Protein AF-A0AA42YDK0-F1 (afdb_monomer)

Nearest PDB structures (foldseek):
  5oen-assembly1_B  TM=8.361E-01  e=8.731E+00  Mus musculus
  5ofa-assembly1_A  TM=6.655E-01  e=6.779E+00  Homo sapiens
  4nqi-assembly2_C  TM=4.240E-01  e=9.909E+00  Dictyostelium discoideum
  5szg-assembly1_A  TM=3.474E-01  e=9.909E+00  Homo sapiens

Radius of gyration: 22.43 Å; Cα contacts (8 Å, |Δi|>4): 66; chains: 1; bounding box: 49×38×65 Å

Structure (mmCIF, N/CA/C/O backbone):
data_AF-A0AA42YDK0-F1
#
_entry.id   AF-A0AA42YDK0-F1
#
loop_
_atom_site.group_PDB
_atom_site.id
_atom_site.type_symbol
_atom_site.label_atom_id
_atom_site.label_alt_id
_atom_site.label_comp_id
_atom_site.label_asym_id
_atom_site.label_entity_id
_atom_site.label_seq_id
_atom_site.pdbx_PDB_ins_code
_atom_site.Cartn_x
_atom_site.Cartn_y
_atom_site.Cartn_z
_atom_site.occupancy
_atom_site.B_iso_or_equiv
_atom_site.auth_seq_id
_atom_site.auth_comp_id
_atom_site.auth_asym_id
_atom_site.auth_atom_id
_atom_site.pdbx_PDB_model_num
ATOM 1 N N . MET A 1 1 ? -25.335 -4.257 15.016 1.00 55.22 1 MET A N 1
ATOM 2 C CA . MET A 1 1 ? -25.504 -5.214 13.894 1.00 55.22 1 MET A CA 1
ATOM 3 C C . MET A 1 1 ? -25.196 -4.623 12.518 1.00 55.22 1 MET A C 1
ATOM 5 O O . MET A 1 1 ? -24.632 -5.330 11.700 1.00 55.22 1 MET A O 1
ATOM 9 N N . THR A 1 2 ? -25.527 -3.362 12.220 1.00 64.00 2 THR A N 1
ATOM 10 C CA . THR A 1 2 ? -25.263 -2.763 10.891 1.00 64.00 2 THR A CA 1
ATOM 11 C C . THR A 1 2 ? -23.789 -2.413 10.638 1.00 64.00 2 THR A C 1
ATOM 13 O O . THR A 1 2 ? -23.339 -2.469 9.498 1.00 64.00 2 THR A O 1
ATOM 16 N N . SER A 1 3 ? -23.017 -2.103 11.682 1.00 55.84 3 SER A N 1
ATOM 17 C CA . SER A 1 3 ? -21.591 -1.746 11.595 1.00 55.84 3 SER A CA 1
ATOM 18 C C . SER A 1 3 ? -20.680 -2.913 11.196 1.00 55.84 3 SER A C 1
ATOM 20 O O . SER A 1 3 ? -19.738 -2.725 10.430 1.00 55.84 3 SER A O 1
ATOM 22 N N . GLU A 1 4 ? -20.983 -4.130 11.649 1.00 62.94 4 GLU A N 1
ATOM 23 C CA . GLU A 1 4 ? -20.199 -5.326 11.310 1.00 62.94 4 GLU A CA 1
ATOM 24 C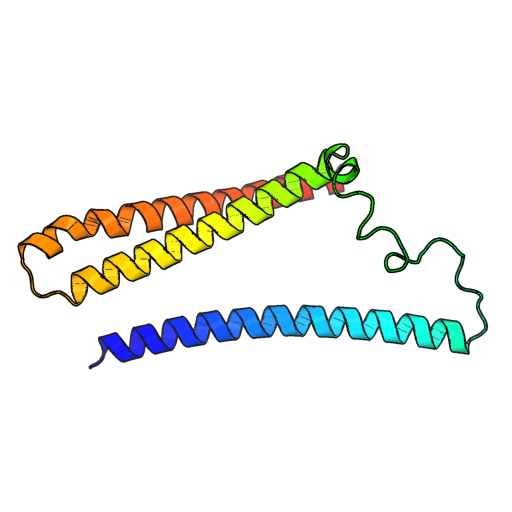 C . GLU A 1 4 ? -20.360 -5.709 9.836 1.00 62.94 4 GLU A C 1
ATOM 26 O O . GLU A 1 4 ? -19.386 -6.042 9.162 1.00 62.94 4 GLU A O 1
ATOM 31 N N . LEU A 1 5 ? -21.572 -5.559 9.293 1.00 76.00 5 LEU A N 1
ATOM 32 C CA . LEU A 1 5 ? -21.854 -5.815 7.880 1.00 76.00 5 LEU A CA 1
ATOM 33 C C . LEU A 1 5 ? -21.082 -4.865 6.953 1.00 76.00 5 LEU A C 1
ATOM 35 O O . LEU A 1 5 ? -20.647 -5.277 5.877 1.00 76.00 5 LEU A O 1
ATOM 39 N N . LEU A 1 6 ? -20.856 -3.618 7.377 1.00 72.94 6 LEU A N 1
ATOM 40 C CA . LEU A 1 6 ? -20.065 -2.653 6.611 1.00 72.94 6 LEU A CA 1
ATOM 41 C C . LEU A 1 6 ? -18.583 -3.037 6.561 1.00 72.94 6 LEU A C 1
ATOM 43 O O . LEU A 1 6 ? -17.971 -2.936 5.499 1.00 72.94 6 LEU A O 1
ATOM 47 N N . LEU A 1 7 ? -18.019 -3.531 7.666 1.00 70.94 7 LEU A N 1
ATOM 48 C CA . LEU A 1 7 ? -16.632 -4.004 7.715 1.00 70.94 7 LEU A CA 1
ATOM 49 C C . LEU A 1 7 ? -16.413 -5.239 6.842 1.00 70.94 7 LEU A C 1
ATOM 51 O O . LEU A 1 7 ? -15.483 -5.259 6.035 1.00 70.94 7 LEU A O 1
ATOM 55 N N . PHE A 1 8 ? -17.301 -6.232 6.935 1.00 77.75 8 PHE A N 1
ATOM 56 C CA . PHE A 1 8 ? -17.240 -7.411 6.068 1.00 77.75 8 PHE A CA 1
ATOM 57 C C . PHE A 1 8 ? -17.388 -7.044 4.591 1.00 77.75 8 PHE A C 1
ATOM 59 O O . PHE A 1 8 ? -16.646 -7.559 3.755 1.00 77.75 8 PHE A O 1
ATOM 66 N N . SER A 1 9 ? -18.283 -6.105 4.275 1.00 70.94 9 SER A N 1
ATOM 67 C CA . SER A 1 9 ? -18.441 -5.557 2.926 1.00 70.94 9 SER A CA 1
ATOM 68 C C . SER A 1 9 ? -17.144 -4.925 2.412 1.00 70.94 9 SER A C 1
ATOM 70 O O . SER A 1 9 ? -16.719 -5.211 1.295 1.00 70.94 9 SER A O 1
ATOM 72 N N . LEU A 1 10 ? -16.480 -4.100 3.225 1.00 78.88 10 LEU A N 1
ATOM 73 C CA . LEU A 1 10 ? -15.266 -3.379 2.827 1.00 78.88 10 LEU A CA 1
ATOM 74 C C . LEU A 1 10 ? -14.078 -4.332 2.613 1.00 78.88 10 LEU A C 1
ATOM 76 O O . LEU A 1 10 ? -13.349 -4.207 1.628 1.00 78.88 10 LEU A O 1
ATOM 80 N N . ILE A 1 11 ? -13.933 -5.334 3.485 1.00 81.75 11 ILE A N 1
ATOM 81 C CA . ILE A 1 11 ? -12.912 -6.382 3.361 1.00 81.75 11 ILE A CA 1
ATOM 82 C C . ILE A 1 11 ? -13.171 -7.245 2.120 1.00 81.75 11 ILE A C 1
ATOM 84 O O . ILE A 1 11 ? -12.247 -7.495 1.346 1.00 81.75 11 ILE A O 1
ATOM 88 N N . ALA A 1 12 ? -14.420 -7.655 1.880 1.00 78.25 12 ALA A N 1
ATOM 89 C CA . ALA A 1 12 ? -14.783 -8.436 0.699 1.00 78.25 12 ALA A CA 1
ATOM 90 C C . ALA A 1 12 ? -14.496 -7.674 -0.605 1.00 78.25 12 ALA A C 1
ATOM 92 O O . ALA A 1 12 ? -13.991 -8.259 -1.565 1.00 78.25 12 ALA A O 1
ATOM 93 N N . LEU A 1 13 ? -14.743 -6.361 -0.626 1.00 83.06 13 LEU A N 1
ATOM 94 C CA . LEU A 1 13 ? -14.437 -5.495 -1.767 1.00 83.06 13 LEU A CA 1
ATOM 95 C C . LEU A 1 13 ? -12.926 -5.382 -2.012 1.00 83.06 13 LEU A C 1
ATOM 97 O O . LEU A 1 13 ? -12.480 -5.500 -3.154 1.00 83.06 13 LEU A O 1
ATOM 101 N N . ALA A 1 14 ? -12.132 -5.219 -0.950 1.00 78.88 14 ALA A N 1
ATOM 102 C CA . ALA A 1 14 ? -10.675 -5.150 -1.043 1.00 78.88 14 ALA A CA 1
ATOM 103 C C . ALA A 1 14 ? -10.063 -6.467 -1.555 1.00 78.88 14 ALA A C 1
ATOM 105 O O . ALA A 1 14 ? -9.232 -6.457 -2.467 1.00 78.88 14 ALA A O 1
ATOM 106 N N . VAL A 1 15 ? -10.518 -7.608 -1.028 1.00 87.12 15 VAL A N 1
ATOM 107 C CA . VAL A 1 15 ? -10.078 -8.939 -1.476 1.00 87.12 15 VAL A CA 1
ATOM 108 C C . VAL A 1 15 ? -10.520 -9.206 -2.916 1.00 87.12 15 VAL A C 1
ATOM 110 O O . VAL A 1 15 ? -9.732 -9.708 -3.718 1.00 87.12 15 VAL A O 1
ATOM 113 N N . GLY A 1 16 ? -11.748 -8.823 -3.276 1.00 81.38 16 GLY A N 1
ATOM 114 C CA . GLY A 1 16 ? -12.267 -8.943 -4.637 1.00 81.38 16 GLY A CA 1
ATOM 115 C C . GLY A 1 16 ? -11.440 -8.144 -5.645 1.00 81.38 16 GLY A C 1
ATOM 116 O O . GLY A 1 16 ? -11.010 -8.692 -6.660 1.00 81.38 16 GLY A O 1
ATOM 117 N N . ALA A 1 17 ? -11.138 -6.879 -5.341 1.00 78.31 17 ALA A N 1
ATOM 118 C CA . ALA A 1 17 ? -10.294 -6.038 -6.187 1.00 78.31 17 ALA A CA 1
ATOM 119 C C . ALA A 1 17 ? -8.882 -6.627 -6.351 1.00 78.31 17 ALA A C 1
ATOM 121 O O . ALA A 1 17 ? -8.364 -6.702 -7.468 1.00 78.31 17 ALA A O 1
ATOM 122 N N . TRP A 1 18 ? -8.283 -7.117 -5.262 1.00 82.38 18 TRP A N 1
ATOM 123 C CA . TRP A 1 18 ? -6.970 -7.763 -5.295 1.00 82.38 18 TRP A CA 1
ATOM 124 C C . TRP A 1 18 ? -6.955 -9.029 -6.166 1.00 82.38 18 TRP A C 1
ATOM 126 O O . TRP A 1 18 ? -6.044 -9.219 -6.978 1.00 82.38 18 TRP A O 1
ATOM 136 N N . LEU A 1 19 ? -7.988 -9.871 -6.064 1.00 79.31 19 LEU A N 1
ATOM 137 C CA . LEU A 1 19 ? -8.119 -11.081 -6.878 1.00 79.31 19 LEU A CA 1
ATOM 138 C C . LEU A 1 19 ? -8.286 -10.772 -8.370 1.00 79.31 19 LEU A C 1
ATOM 140 O O . LEU A 1 19 ? -7.696 -11.467 -9.200 1.00 79.31 19 LEU A O 1
ATOM 144 N N . VAL A 1 20 ? -9.033 -9.722 -8.721 1.00 80.56 20 VAL A N 1
ATOM 145 C CA . VAL A 1 20 ? -9.217 -9.298 -10.120 1.00 80.56 20 VAL A CA 1
ATOM 146 C C . VAL A 1 20 ? -7.894 -8.831 -10.726 1.00 80.56 20 VAL A C 1
ATOM 148 O O . VAL A 1 20 ? -7.527 -9.284 -11.813 1.00 80.56 20 VAL A O 1
ATOM 151 N N . VAL A 1 21 ? -7.133 -7.998 -10.010 1.00 75.62 21 VAL A N 1
ATOM 152 C CA . VAL A 1 21 ? -5.804 -7.545 -10.460 1.00 75.62 21 VAL A CA 1
ATOM 153 C C . VAL A 1 21 ? -4.855 -8.735 -10.633 1.00 75.62 21 VAL A C 1
ATOM 155 O O . VAL A 1 21 ? -4.153 -8.847 -11.642 1.00 75.62 21 VAL A O 1
ATOM 158 N N . ARG A 1 22 ? -4.879 -9.688 -9.693 1.00 72.94 22 ARG A N 1
ATOM 159 C CA . ARG A 1 22 ? -4.061 -10.904 -9.771 1.00 72.94 22 ARG A CA 1
ATOM 160 C C . ARG A 1 22 ? -4.444 -11.784 -10.967 1.00 72.94 22 ARG A C 1
ATOM 162 O O . ARG A 1 22 ? -3.554 -12.287 -11.653 1.00 72.94 22 ARG A O 1
ATOM 169 N N . GLN A 1 23 ? -5.737 -11.944 -11.257 1.00 74.88 23 GLN A N 1
ATOM 170 C CA . GLN A 1 23 ? -6.201 -12.704 -12.422 1.00 74.88 23 GLN A CA 1
ATOM 171 C C . GLN A 1 23 ? -5.788 -12.066 -13.750 1.00 74.88 23 GLN A C 1
ATOM 173 O O . GLN A 1 23 ? -5.401 -12.790 -14.669 1.00 74.88 23 GLN A O 1
ATOM 178 N N . GLN A 1 24 ? -5.844 -10.737 -13.869 1.00 73.38 24 GLN A N 1
ATOM 179 C CA . GLN A 1 24 ? -5.432 -10.052 -15.098 1.00 73.38 24 GLN A CA 1
ATOM 180 C C . GLN A 1 24 ? -3.955 -10.313 -15.419 1.00 73.38 24 GLN A C 1
ATOM 182 O O . GLN A 1 24 ? -3.625 -10.661 -16.554 1.00 73.38 24 GLN A O 1
ATOM 187 N N . ASN A 1 25 ? -3.084 -10.272 -14.409 1.00 69.88 25 ASN A N 1
ATOM 188 C CA . ASN A 1 25 ? -1.664 -10.587 -14.577 1.00 69.88 25 ASN A CA 1
ATOM 189 C C . ASN A 1 25 ? -1.424 -12.044 -15.001 1.00 69.88 25 ASN A C 1
ATOM 191 O O . ASN A 1 25 ? -0.567 -12.305 -15.846 1.00 69.88 25 ASN A O 1
ATOM 195 N N . PHE A 1 26 ? -2.202 -12.994 -14.475 1.00 70.12 26 PHE A N 1
ATOM 196 C CA . PHE A 1 26 ? -2.133 -14.392 -14.910 1.00 70.12 26 PHE A CA 1
ATOM 197 C C . PHE A 1 26 ? -2.553 -14.572 -16.372 1.00 70.12 26 PHE A C 1
ATOM 199 O O . PHE A 1 26 ? -1.886 -15.290 -17.115 1.00 70.12 26 PHE A O 1
ATOM 206 N N . ARG A 1 27 ? -3.617 -13.888 -16.812 1.00 67.12 27 ARG A N 1
ATOM 207 C CA . ARG A 1 27 ? -4.076 -13.949 -18.209 1.00 67.12 27 ARG A CA 1
ATOM 208 C C . ARG A 1 27 ? -3.034 -13.393 -19.176 1.00 67.12 27 ARG A C 1
ATOM 210 O O . ARG A 1 27 ? -2.787 -14.007 -20.209 1.00 67.12 27 ARG A O 1
ATOM 217 N N . LEU A 1 28 ? -2.375 -12.289 -18.822 1.00 70.94 28 LEU A N 1
ATOM 218 C CA . LEU A 1 28 ? -1.303 -11.704 -19.636 1.00 70.94 28 LEU A CA 1
ATOM 219 C C . LEU A 1 28 ? -0.093 -12.640 -19.767 1.00 70.94 28 LEU A C 1
ATOM 221 O O . LEU A 1 28 ? 0.4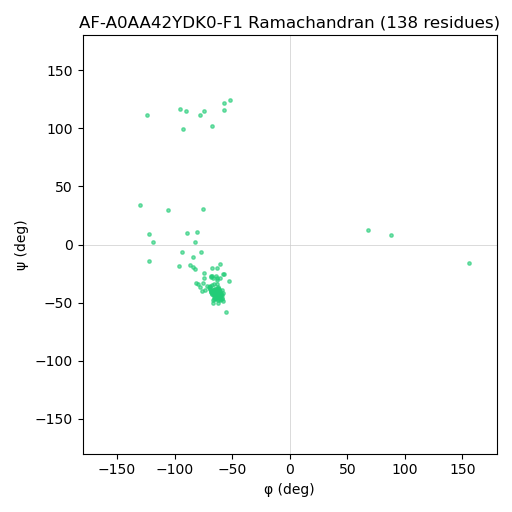77 -12.755 -20.851 1.00 70.94 28 LEU A O 1
ATOM 225 N N . ARG A 1 29 ? 0.275 -13.345 -18.690 1.00 69.94 29 ARG A N 1
ATOM 226 C CA . ARG A 1 29 ? 1.340 -14.362 -18.727 1.00 69.94 29 ARG A CA 1
ATOM 227 C C . ARG A 1 29 ? 0.959 -15.548 -19.613 1.00 69.94 29 ARG A C 1
ATOM 229 O O . ARG A 1 29 ? 1.772 -15.994 -20.415 1.00 69.94 29 ARG A O 1
ATOM 236 N N . GLN A 1 30 ? -0.289 -16.012 -19.528 1.00 72.69 30 GLN A N 1
ATOM 237 C CA . GLN A 1 30 ? -0.780 -17.106 -20.370 1.00 72.69 30 GLN A CA 1
ATOM 238 C C . GLN A 1 30 ? -0.811 -16.745 -21.860 1.00 72.69 30 GLN A C 1
ATOM 240 O O . GLN A 1 30 ? -0.472 -17.592 -22.682 1.00 72.69 30 GLN A O 1
ATOM 245 N N . MET A 1 31 ? -1.180 -15.511 -22.224 1.00 73.19 31 MET A N 1
ATOM 246 C CA . MET A 1 31 ? -1.144 -15.074 -23.627 1.00 73.19 31 MET A CA 1
ATOM 247 C C . MET A 1 31 ? 0.283 -15.062 -24.173 1.00 73.19 31 MET A C 1
ATOM 249 O O . MET A 1 31 ? 0.526 -15.660 -25.216 1.00 73.19 31 MET A O 1
ATOM 253 N N . ARG A 1 32 ? 1.241 -14.507 -23.420 1.00 69.38 32 ARG A N 1
ATOM 254 C CA . ARG A 1 32 ? 2.663 -14.523 -23.802 1.00 69.38 32 ARG A CA 1
ATOM 255 C C . ARG A 1 32 ? 3.207 -15.942 -23.975 1.00 69.38 32 ARG A C 1
ATOM 257 O O . ARG A 1 32 ? 3.970 -16.209 -24.896 1.00 69.38 32 ARG A O 1
ATOM 264 N N . HIS A 1 33 ? 2.792 -16.869 -23.114 1.00 71.81 33 HIS A N 1
ATOM 265 C CA . HIS A 1 33 ? 3.213 -18.265 -23.217 1.00 71.81 33 HIS A CA 1
ATOM 266 C C . HIS A 1 33 ? 2.614 -18.968 -24.447 1.00 71.81 33 HIS A C 1
ATOM 268 O O . HIS A 1 33 ? 3.298 -19.736 -25.119 1.00 71.81 33 HIS A O 1
ATOM 274 N N . ARG A 1 34 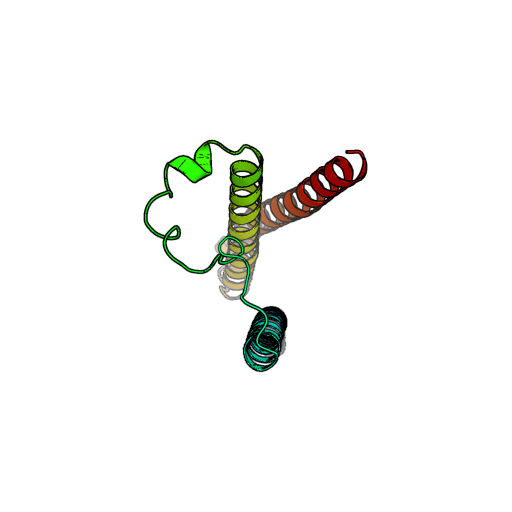? 1.359 -18.654 -24.801 1.00 72.8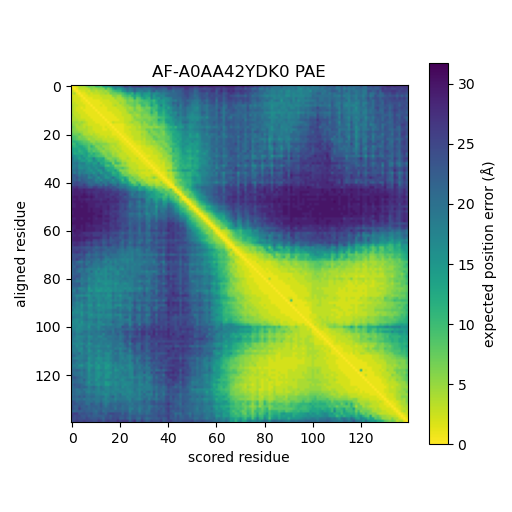1 34 ARG A N 1
ATOM 275 C CA . ARG A 1 34 ? 0.727 -19.144 -26.038 1.00 72.81 34 ARG A CA 1
ATOM 276 C C . ARG A 1 34 ? 1.382 -18.578 -27.293 1.00 72.81 34 ARG A C 1
ATOM 278 O O . ARG A 1 34 ? 1.556 -19.317 -28.253 1.00 72.81 34 ARG A O 1
ATOM 285 N N . GLU A 1 35 ? 1.765 -17.305 -27.280 1.00 70.00 35 GLU A N 1
ATOM 286 C CA . GLU A 1 35 ? 2.499 -16.685 -28.388 1.00 70.00 35 GLU A CA 1
ATOM 287 C C . GLU A 1 35 ? 3.845 -17.381 -28.627 1.00 70.00 35 GLU A C 1
ATOM 289 O O . GLU A 1 35 ? 4.174 -17.655 -29.777 1.00 70.00 35 GLU A O 1
ATOM 294 N N . ARG A 1 36 ? 4.562 -17.758 -27.555 1.00 63.16 36 ARG A N 1
ATOM 295 C CA . ARG A 1 36 ? 5.821 -18.524 -27.637 1.00 63.16 36 ARG A CA 1
ATOM 296 C C . ARG A 1 36 ? 5.641 -19.940 -28.191 1.00 63.16 36 ARG A C 1
ATOM 298 O O . ARG A 1 36 ? 6.453 -20.396 -28.988 1.00 63.16 36 ARG A O 1
ATOM 305 N N . LEU A 1 37 ? 4.579 -20.644 -27.797 1.00 70.88 37 LEU A N 1
ATOM 306 C CA . LEU A 1 37 ? 4.286 -21.975 -28.347 1.00 70.88 37 LEU A CA 1
ATOM 307 C C . LEU A 1 37 ? 3.922 -21.892 -29.835 1.00 70.88 37 LEU A C 1
ATOM 309 O O . LEU A 1 37 ? 4.415 -22.681 -30.635 1.00 70.88 37 LEU A O 1
ATOM 313 N N . ALA A 1 38 ? 3.144 -20.881 -30.225 1.00 69.69 38 ALA A N 1
ATOM 314 C CA . ALA A 1 38 ? 2.775 -20.662 -31.619 1.00 69.69 38 ALA A CA 1
ATOM 315 C C . ALA A 1 38 ? 3.969 -20.269 -32.513 1.00 69.69 38 ALA A C 1
ATOM 317 O O . ALA A 1 38 ? 3.945 -20.549 -33.712 1.00 69.69 38 ALA A O 1
ATOM 318 N N . THR A 1 39 ? 5.008 -19.615 -31.978 1.00 64.25 39 THR A N 1
ATOM 319 C CA . THR A 1 39 ? 6.246 -19.327 -32.727 1.00 64.25 39 THR A CA 1
ATOM 320 C C . THR A 1 39 ? 7.163 -20.542 -32.839 1.00 64.25 39 THR A C 1
ATOM 322 O O . THR A 1 39 ? 7.727 -20.755 -33.913 1.00 64.25 39 THR A O 1
ATOM 325 N N . LEU A 1 40 ? 7.236 -21.384 -31.802 1.00 62.50 40 LEU A N 1
ATOM 326 C CA . LEU A 1 40 ? 7.949 -22.667 -31.845 1.00 62.50 40 LEU A CA 1
ATOM 327 C C . LEU A 1 40 ? 7.324 -23.646 -32.853 1.00 62.50 40 LEU A C 1
ATOM 329 O O . LEU A 1 40 ? 8.042 -24.258 -33.641 1.00 62.50 40 LEU A O 1
ATOM 333 N N . GLU A 1 41 ? 5.991 -23.746 -32.896 1.00 63.16 41 GLU A N 1
ATOM 334 C CA . GLU A 1 41 ? 5.266 -24.592 -33.862 1.00 63.16 41 GLU A CA 1
ATOM 335 C C . GLU A 1 41 ? 5.463 -24.146 -35.320 1.00 63.16 41 GLU A C 1
ATOM 337 O O . GLU A 1 41 ? 5.406 -24.963 -36.238 1.00 63.16 41 GLU A O 1
ATOM 342 N N . LYS A 1 42 ? 5.738 -22.857 -35.548 1.00 64.75 42 LYS A N 1
ATOM 343 C CA . LYS A 1 42 ? 6.038 -22.303 -36.878 1.00 64.75 42 LYS A CA 1
ATOM 344 C C . LYS A 1 42 ? 7.498 -22.493 -37.305 1.00 64.75 42 LYS A C 1
ATOM 346 O O . LYS A 1 42 ? 7.866 -22.025 -38.380 1.00 64.75 42 LYS A O 1
ATOM 351 N N . GLY A 1 43 ? 8.323 -23.161 -36.495 1.00 54.06 43 GLY A N 1
ATOM 352 C CA . GLY A 1 43 ? 9.718 -23.473 -36.825 1.00 54.06 43 GLY A CA 1
ATOM 353 C C . GLY A 1 43 ? 10.643 -22.253 -36.890 1.00 54.06 43 GLY A C 1
ATOM 354 O O . GLY A 1 43 ? 11.765 -22.362 -37.381 1.00 54.06 43 GLY A O 1
ATOM 355 N N . LEU A 1 44 ? 10.192 -21.094 -36.402 1.00 54.28 44 LEU A N 1
ATOM 356 C CA . LEU A 1 44 ? 11.041 -19.922 -36.227 1.00 54.28 44 LEU A CA 1
ATOM 357 C C . LEU A 1 44 ? 11.924 -20.173 -35.004 1.00 54.28 44 LEU A C 1
ATOM 359 O O . LEU A 1 44 ? 11.421 -20.298 -33.888 1.00 54.28 44 LEU A O 1
ATOM 363 N N . GLN A 1 45 ? 13.239 -20.270 -35.220 1.00 53.00 45 GLN A N 1
ATOM 364 C CA . GLN A 1 45 ? 14.203 -20.243 -34.124 1.00 53.00 45 GLN A CA 1
ATOM 365 C C . GLN A 1 45 ? 13.983 -18.937 -33.358 1.00 53.00 45 GLN A C 1
ATOM 367 O O . GLN A 1 45 ? 14.117 -17.853 -33.927 1.00 53.00 45 GLN A O 1
ATOM 372 N N . LEU A 1 46 ? 13.573 -19.046 -32.093 1.00 54.62 46 LEU A N 1
ATOM 373 C CA . LEU A 1 46 ? 13.554 -17.911 -31.180 1.00 54.62 46 LEU A CA 1
ATOM 374 C C . LEU A 1 46 ? 14.987 -17.371 -31.140 1.00 54.62 46 LEU A C 1
ATOM 376 O O . LEU A 1 46 ? 15.911 -18.135 -30.860 1.00 54.62 46 LEU A O 1
ATOM 380 N N . GLU A 1 47 ? 15.181 -16.098 -31.494 1.00 52.19 47 GLU A N 1
ATOM 381 C CA . GLU A 1 47 ? 16.493 -15.458 -31.381 1.00 52.19 47 GLU A CA 1
ATOM 382 C C . GLU A 1 47 ? 17.022 -15.674 -29.952 1.00 52.19 47 GLU A C 1
ATOM 384 O O . GLU A 1 47 ? 16.321 -15.328 -28.992 1.00 52.19 47 GLU A O 1
ATOM 389 N N . PRO A 1 48 ? 18.224 -16.259 -29.787 1.00 46.53 48 PRO A N 1
ATOM 390 C CA . PRO A 1 48 ? 18.818 -16.457 -28.476 1.00 46.53 48 PRO A CA 1
ATOM 391 C C . PRO A 1 48 ? 19.154 -15.074 -27.913 1.00 46.53 48 PRO A C 1
ATOM 393 O O . PRO A 1 48 ? 20.101 -14.425 -28.349 1.00 46.53 48 PRO A O 1
ATOM 396 N N . GLY A 1 49 ? 18.319 -14.587 -26.998 1.00 47.28 49 GLY A N 1
ATOM 397 C CA . GLY A 1 49 ? 18.460 -13.252 -26.413 1.00 47.28 49 GLY A CA 1
ATOM 398 C C . GLY A 1 49 ? 17.173 -12.647 -25.853 1.00 47.28 49 GLY A C 1
ATOM 399 O O . GLY A 1 49 ? 17.249 -11.714 -25.064 1.00 47.28 49 GLY A O 1
ATOM 400 N N . ASN A 1 50 ? 15.996 -13.184 -26.200 1.00 45.94 50 ASN A N 1
ATOM 401 C CA . ASN A 1 50 ? 14.702 -12.713 -25.677 1.00 45.94 50 ASN A CA 1
ATOM 402 C C . ASN A 1 50 ? 14.069 -13.660 -24.639 1.00 45.94 50 ASN A C 1
ATOM 404 O O . ASN A 1 50 ? 12.842 -13.702 -24.488 1.00 45.94 50 ASN A O 1
ATOM 408 N N . ASP A 1 51 ? 14.901 -14.390 -23.899 1.00 46.44 51 ASP A N 1
ATOM 409 C CA . ASP A 1 51 ? 14.498 -15.136 -22.710 1.00 46.44 51 ASP A CA 1
ATOM 410 C C . ASP A 1 51 ? 14.696 -14.263 -21.461 1.00 46.44 51 ASP A C 1
ATOM 412 O O . ASP A 1 51 ? 15.803 -14.193 -20.942 1.00 46.44 51 ASP A O 1
ATOM 416 N N . PRO A 1 52 ? 13.657 -13.614 -20.902 1.00 51.16 52 PRO A N 1
ATOM 417 C CA . PRO A 1 52 ? 13.752 -13.063 -19.552 1.00 51.16 52 PRO A CA 1
ATOM 418 C C . PRO A 1 52 ? 13.541 -14.135 -18.464 1.00 51.16 52 PRO A C 1
ATOM 420 O O . PRO A 1 52 ? 13.325 -13.781 -17.312 1.00 51.16 52 PRO A O 1
ATOM 423 N N . GLU A 1 53 ? 13.515 -15.429 -18.805 1.00 51.06 53 GLU A N 1
ATOM 424 C CA . GLU A 1 53 ? 13.121 -16.509 -17.878 1.00 51.06 53 GLU A CA 1
ATOM 425 C C . GLU A 1 53 ? 14.185 -17.601 -17.670 1.00 51.06 53 GLU A C 1
ATOM 427 O O . GLU A 1 53 ? 13.905 -18.590 -16.998 1.00 51.06 53 GLU A O 1
ATOM 432 N N . GLY A 1 54 ? 15.410 -17.419 -18.171 1.00 45.22 54 GLY A N 1
ATOM 433 C CA . GLY A 1 54 ? 16.530 -18.323 -17.902 1.00 45.22 54 GLY A CA 1
ATOM 434 C C . GLY A 1 54 ? 17.714 -17.574 -17.300 1.00 45.22 54 GLY A C 1
ATOM 435 O O . GLY A 1 54 ? 18.357 -16.798 -17.990 1.00 45.22 54 GLY A O 1
ATOM 436 N N . ASP A 1 55 ? 18.002 -17.840 -16.028 1.00 40.50 55 ASP A N 1
ATOM 437 C CA . ASP A 1 55 ? 19.335 -17.721 -15.409 1.00 40.50 55 ASP A CA 1
ATOM 438 C C . ASP A 1 55 ? 19.823 -16.392 -14.788 1.00 40.50 55 ASP A C 1
ATOM 440 O O . ASP A 1 55 ? 20.949 -16.358 -14.291 1.00 40.50 55 ASP A O 1
ATOM 444 N N . GLU A 1 56 ? 19.001 -15.344 -14.637 1.00 45.09 56 GLU A N 1
ATOM 445 C CA . GLU A 1 56 ? 19.435 -14.112 -13.922 1.00 45.09 56 GLU A CA 1
ATOM 446 C C . GLU A 1 56 ? 18.637 -13.729 -12.659 1.00 45.09 56 GLU A C 1
ATOM 448 O O . GLU A 1 56 ? 18.960 -12.743 -11.995 1.00 45.09 56 GLU A O 1
ATOM 453 N N . GLU A 1 57 ? 17.637 -14.509 -12.236 1.00 46.34 57 GLU A N 1
ATOM 454 C CA . GLU A 1 57 ? 16.824 -14.151 -11.054 1.00 46.34 57 GLU A CA 1
ATOM 455 C C . GLU A 1 57 ? 17.507 -14.416 -9.693 1.00 46.34 57 GLU A C 1
ATOM 457 O O . GLU A 1 57 ? 16.992 -13.991 -8.659 1.00 46.34 57 GLU A O 1
ATOM 462 N N . MET A 1 58 ? 18.684 -15.057 -9.659 1.00 44.41 58 MET A N 1
ATOM 463 C CA . MET A 1 58 ? 19.398 -15.349 -8.401 1.00 44.41 58 MET A CA 1
ATOM 464 C C . MET A 1 58 ? 20.819 -14.778 -8.283 1.00 44.41 58 MET A C 1
ATOM 466 O O . MET A 1 58 ? 21.335 -14.732 -7.167 1.00 44.41 58 MET A O 1
ATOM 470 N N . SER A 1 59 ? 21.456 -14.306 -9.360 1.00 46.09 59 SER A N 1
ATOM 471 C CA . SER A 1 59 ? 22.861 -13.859 -9.297 1.00 46.09 59 SER A CA 1
ATOM 472 C C . SER A 1 59 ? 23.055 -12.349 -9.113 1.00 46.09 59 SER A C 1
ATOM 474 O O . SER A 1 59 ? 24.118 -11.946 -8.652 1.00 46.09 59 SER A O 1
ATOM 476 N N . ASN A 1 60 ? 22.051 -11.505 -9.382 1.00 48.19 60 ASN A N 1
ATOM 477 C CA . ASN A 1 60 ? 22.277 -10.058 -9.520 1.00 48.19 60 ASN A CA 1
ATOM 478 C C . ASN A 1 60 ? 21.338 -9.155 -8.708 1.00 48.19 60 ASN A C 1
ATOM 480 O O . ASN A 1 60 ? 21.073 -8.014 -9.088 1.00 48.19 60 ASN A O 1
ATOM 484 N N . VAL A 1 61 ? 20.923 -9.588 -7.510 1.00 53.69 61 VAL A N 1
ATOM 485 C CA . VAL A 1 61 ? 20.321 -8.653 -6.535 1.00 53.69 61 VAL A CA 1
ATOM 486 C C . VAL A 1 61 ? 21.281 -7.494 -6.231 1.00 53.69 61 VAL A C 1
ATOM 488 O O . VAL A 1 61 ? 20.814 -6.416 -5.900 1.00 53.69 61 VAL A O 1
ATOM 491 N N . ALA A 1 62 ? 22.600 -7.673 -6.385 1.00 53.16 62 ALA A N 1
ATOM 492 C CA . ALA A 1 62 ? 23.598 -6.616 -6.211 1.00 53.16 62 ALA A CA 1
ATOM 493 C C . ALA A 1 62 ? 23.728 -5.663 -7.423 1.00 53.16 62 ALA A C 1
ATOM 495 O O . ALA A 1 62 ? 23.943 -4.468 -7.223 1.00 53.16 62 ALA A O 1
ATOM 496 N N . ASP A 1 63 ? 23.551 -6.142 -8.661 1.00 52.34 63 ASP A N 1
ATOM 497 C CA . ASP A 1 63 ? 23.661 -5.302 -9.869 1.00 52.34 63 ASP A CA 1
ATOM 498 C C . ASP A 1 63 ? 22.363 -4.545 -10.208 1.00 52.34 63 ASP A C 1
ATOM 500 O O . ASP A 1 63 ? 22.419 -3.488 -10.837 1.00 52.34 63 ASP A O 1
ATOM 504 N N . GLN A 1 64 ? 21.205 -4.976 -9.687 1.00 52.03 64 GLN A N 1
ATOM 505 C CA . GLN A 1 64 ? 19.940 -4.228 -9.787 1.00 52.03 64 GLN A CA 1
ATOM 506 C C . GLN A 1 64 ? 19.978 -2.832 -9.131 1.00 52.03 64 GLN A C 1
ATOM 508 O O . GLN A 1 64 ? 19.133 -1.992 -9.437 1.00 52.03 64 GLN A O 1
ATOM 513 N N . TRP A 1 65 ? 20.961 -2.543 -8.271 1.00 53.72 65 TRP A N 1
ATOM 514 C CA . TRP A 1 65 ? 21.120 -1.231 -7.622 1.00 53.72 65 TRP A CA 1
ATOM 515 C C . TRP A 1 65 ? 21.871 -0.211 -8.482 1.00 53.72 65 TRP A C 1
ATOM 517 O O . TRP A 1 65 ? 21.896 0.968 -8.130 1.00 53.72 65 TRP A O 1
ATOM 527 N N . LYS A 1 66 ? 22.496 -0.633 -9.591 1.00 57.59 66 LYS A N 1
ATOM 528 C CA . LYS A 1 66 ? 23.245 0.271 -10.479 1.00 57.59 66 LYS A CA 1
ATOM 529 C C . LYS A 1 66 ? 22.355 1.022 -11.465 1.00 57.59 66 LYS A C 1
ATOM 531 O O . LYS A 1 66 ? 22.767 2.072 -11.952 1.00 57.59 66 LYS A O 1
ATOM 536 N N . ASP A 1 67 ? 21.153 0.518 -11.744 1.00 60.56 67 ASP A N 1
ATOM 537 C CA . ASP A 1 67 ? 20.210 1.197 -12.627 1.00 60.56 67 ASP A CA 1
ATOM 538 C C . ASP A 1 67 ? 19.302 2.145 -11.816 1.00 60.56 67 ASP A C 1
ATOM 540 O O . ASP A 1 67 ? 18.497 1.681 -10.994 1.00 60.56 67 ASP A O 1
ATOM 544 N N . PRO A 1 68 ? 19.388 3.475 -12.020 1.00 63.53 68 PRO A N 1
ATOM 545 C CA . PRO A 1 68 ? 18.529 4.433 -11.328 1.00 63.53 68 PRO A CA 1
ATOM 546 C C . PRO A 1 68 ? 17.035 4.177 -11.580 1.00 63.53 68 PRO A C 1
ATOM 548 O O . PRO A 1 68 ? 16.212 4.508 -10.725 1.00 63.53 68 PRO A O 1
ATOM 551 N N . ALA A 1 69 ? 16.660 3.541 -12.697 1.00 64.56 69 ALA A N 1
ATOM 552 C CA . ALA A 1 69 ? 15.270 3.179 -12.967 1.00 64.56 69 ALA A CA 1
ATOM 553 C C . ALA A 1 69 ? 14.739 2.097 -12.004 1.00 64.56 69 ALA A C 1
ATOM 555 O O . ALA A 1 69 ? 13.572 2.135 -11.599 1.00 64.56 69 ALA A O 1
ATOM 556 N N . THR A 1 70 ? 15.593 1.160 -11.586 1.00 64.56 70 THR A N 1
ATOM 557 C CA . THR A 1 70 ? 15.233 0.066 -10.671 1.00 64.56 70 THR A CA 1
ATOM 558 C C . THR A 1 70 ? 15.064 0.566 -9.238 1.00 64.56 70 THR A C 1
ATOM 560 O O . THR A 1 70 ? 14.104 0.188 -8.561 1.00 64.56 70 THR A O 1
ATOM 563 N N . TYR A 1 71 ? 15.922 1.494 -8.800 1.00 67.44 71 TYR A N 1
ATOM 564 C CA . TYR A 1 71 ? 15.824 2.110 -7.473 1.00 67.44 71 TYR A CA 1
ATOM 565 C C . TYR A 1 71 ? 14.501 2.864 -7.285 1.00 67.44 71 TYR A C 1
ATOM 567 O O . TYR A 1 71 ? 13.828 2.735 -6.260 1.00 67.44 71 TYR A O 1
ATOM 575 N N . VAL A 1 72 ? 14.081 3.607 -8.312 1.00 71.94 72 VAL A N 1
ATOM 576 C CA . VAL A 1 72 ? 12.824 4.360 -8.286 1.00 71.94 72 VAL A CA 1
ATOM 577 C C . VAL A 1 72 ? 11.611 3.425 -8.232 1.00 71.94 72 VAL A C 1
ATOM 579 O O . VAL A 1 72 ? 10.691 3.670 -7.451 1.00 71.94 72 VAL A O 1
ATOM 582 N N . ASN A 1 73 ? 11.621 2.324 -8.990 1.00 74.31 73 ASN A N 1
ATOM 583 C CA . ASN A 1 73 ? 10.559 1.315 -8.925 1.00 74.31 73 ASN A CA 1
ATOM 584 C C . ASN A 1 73 ? 10.452 0.676 -7.533 1.00 74.31 73 ASN A C 1
ATOM 586 O O . ASN A 1 73 ? 9.347 0.518 -7.009 1.00 74.31 73 ASN A O 1
ATOM 590 N N . TRP A 1 74 ? 11.582 0.340 -6.905 1.00 76.69 74 TRP A N 1
ATOM 591 C CA . TRP A 1 74 ? 11.583 -0.252 -5.566 1.00 76.69 74 TRP A CA 1
ATOM 592 C C . TRP A 1 74 ? 11.086 0.733 -4.500 1.00 76.69 74 TRP A C 1
ATOM 594 O O . TRP A 1 74 ? 10.275 0.377 -3.640 1.00 76.69 74 TRP A O 1
ATOM 604 N N . PHE A 1 75 ? 11.482 2.005 -4.599 1.00 78.38 75 PHE A N 1
ATOM 605 C CA . PHE A 1 75 ? 10.978 3.066 -3.727 1.00 78.38 75 PHE A CA 1
ATOM 606 C C . PHE A 1 75 ? 9.463 3.278 -3.887 1.00 78.38 75 PHE A C 1
ATOM 608 O O . PHE A 1 75 ? 8.746 3.472 -2.909 1.00 78.38 75 PHE A O 1
ATOM 615 N N . GLN A 1 76 ? 8.934 3.172 -5.109 1.00 79.81 76 GLN A N 1
ATOM 616 C CA . GLN A 1 76 ? 7.491 3.246 -5.353 1.00 79.81 76 GLN A CA 1
ATOM 617 C C . GLN A 1 76 ? 6.731 2.053 -4.771 1.00 79.81 76 GLN A C 1
ATOM 619 O O . GLN A 1 76 ? 5.672 2.235 -4.172 1.00 79.81 76 GLN A O 1
ATOM 624 N N . LEU A 1 77 ? 7.262 0.839 -4.922 1.00 81.88 77 LEU A N 1
ATOM 625 C CA . LEU A 1 77 ? 6.672 -0.375 -4.355 1.00 81.88 77 LEU A CA 1
ATOM 626 C C . LEU A 1 77 ? 6.648 -0.335 -2.825 1.00 81.88 77 LEU A C 1
ATOM 628 O O . LEU A 1 77 ? 5.626 -0.657 -2.218 1.00 81.88 77 LEU A O 1
ATOM 632 N N . THR A 1 78 ? 7.740 0.106 -2.200 1.00 84.69 78 THR A N 1
ATOM 633 C CA . THR A 1 78 ? 7.809 0.251 -0.740 1.00 84.69 78 THR A CA 1
ATOM 634 C C . THR A 1 78 ? 6.897 1.370 -0.242 1.00 84.69 78 THR A C 1
ATOM 636 O O . THR A 1 78 ? 6.175 1.156 0.730 1.00 84.69 78 THR A O 1
ATOM 639 N N . ALA A 1 79 ? 6.825 2.510 -0.939 1.00 83.31 79 ALA A N 1
ATOM 640 C CA . ALA A 1 79 ? 5.884 3.584 -0.619 1.00 83.31 79 ALA A CA 1
ATOM 641 C C . ALA A 1 79 ? 4.420 3.117 -0.696 1.00 83.31 79 ALA A C 1
ATOM 643 O O . ALA A 1 79 ? 3.640 3.422 0.204 1.00 83.31 79 ALA A O 1
ATOM 644 N N . LEU A 1 80 ? 4.052 2.335 -1.719 1.00 85.50 80 LEU A N 1
ATOM 645 C CA . LEU A 1 80 ? 2.717 1.741 -1.839 1.00 85.50 80 LEU A CA 1
ATOM 646 C C . LEU A 1 80 ? 2.438 0.754 -0.694 1.00 85.50 80 LEU A C 1
ATOM 648 O O . LEU A 1 80 ? 1.384 0.819 -0.063 1.00 85.50 80 LEU A O 1
ATOM 652 N N . GLY A 1 81 ? 3.384 -0.143 -0.403 1.00 86.38 81 GLY A N 1
ATOM 653 C CA . GLY A 1 81 ? 3.247 -1.112 0.685 1.00 86.38 81 GLY A CA 1
ATOM 654 C C . GLY A 1 81 ? 3.057 -0.431 2.041 1.00 86.38 81 GLY A C 1
ATOM 655 O O . GLY A 1 81 ? 2.163 -0.798 2.805 1.00 86.38 81 GLY A O 1
ATOM 656 N N . LEU A 1 82 ? 3.840 0.614 2.307 1.00 87.00 82 LEU A N 1
ATOM 657 C CA . LEU A 1 82 ? 3.772 1.389 3.543 1.00 87.00 82 LEU A 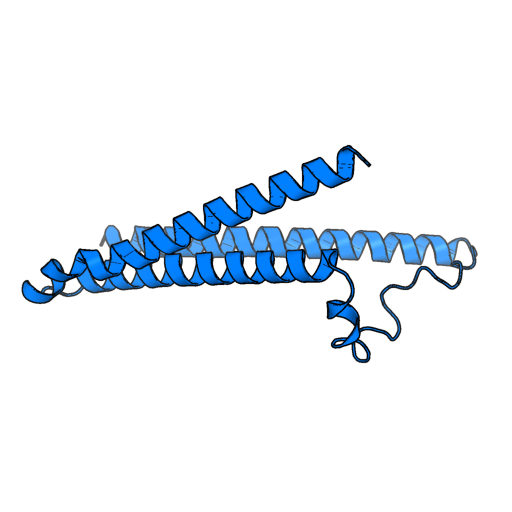CA 1
ATOM 658 C C . LEU A 1 82 ? 2.487 2.229 3.613 1.00 87.00 82 LEU A C 1
ATOM 660 O O . LEU A 1 82 ? 1.871 2.300 4.674 1.00 87.00 82 LEU A O 1
ATOM 664 N N . ALA A 1 83 ? 2.019 2.779 2.486 1.00 86.38 83 ALA A N 1
ATOM 665 C CA . ALA A 1 83 ? 0.720 3.445 2.389 1.00 86.38 83 ALA A CA 1
ATOM 666 C C . ALA A 1 83 ? -0.432 2.506 2.774 1.00 86.38 83 ALA A C 1
ATOM 668 O O . ALA A 1 83 ? -1.283 2.864 3.592 1.00 86.38 83 ALA A O 1
ATOM 669 N N . CYS A 1 84 ? -0.445 1.289 2.222 1.00 88.06 84 CYS A N 1
ATOM 670 C CA . CYS A 1 84 ? -1.440 0.274 2.556 1.00 88.06 84 CYS A CA 1
ATOM 671 C C . CYS A 1 84 ? -1.354 -0.125 4.032 1.00 88.06 84 CYS A C 1
ATOM 673 O O . CYS A 1 84 ? -2.368 -0.127 4.721 1.00 88.06 84 CYS A O 1
ATOM 675 N N . LEU A 1 85 ? -0.158 -0.413 4.545 1.00 90.25 85 LEU A N 1
ATOM 676 C CA . LEU A 1 85 ? 0.012 -0.820 5.939 1.00 90.25 85 LEU A CA 1
ATOM 677 C C . LEU A 1 85 ? -0.468 0.264 6.912 1.00 90.25 85 LEU A C 1
ATOM 679 O O . LEU A 1 85 ? -1.188 -0.041 7.859 1.00 90.25 85 LEU A O 1
ATOM 683 N N . MET A 1 86 ? -0.139 1.530 6.648 1.00 89.69 86 MET A N 1
ATOM 684 C CA . MET A 1 86 ? -0.566 2.664 7.472 1.00 89.69 86 MET A CA 1
ATOM 685 C C . MET A 1 86 ? -2.076 2.910 7.396 1.00 89.69 86 MET A C 1
ATOM 687 O O . MET A 1 86 ? -2.717 3.117 8.425 1.00 89.69 86 MET A O 1
ATOM 691 N N . THR A 1 87 ? -2.670 2.840 6.201 1.00 88.12 87 THR A N 1
ATOM 692 C CA . THR A 1 87 ? -4.123 3.017 6.039 1.00 88.12 87 THR A CA 1
ATOM 693 C C . THR A 1 87 ? -4.911 1.888 6.694 1.00 88.12 87 THR A C 1
ATOM 695 O O . THR A 1 87 ? -5.793 2.165 7.501 1.00 88.12 87 THR A O 1
ATOM 698 N N . PHE A 1 88 ? -4.581 0.624 6.417 1.00 89.00 88 PHE A N 1
ATOM 699 C CA . PHE A 1 88 ? -5.273 -0.517 7.025 1.00 89.00 88 PHE A CA 1
ATOM 700 C C . PHE A 1 88 ? -5.020 -0.612 8.529 1.00 89.00 88 PHE A C 1
ATOM 702 O O . PHE A 1 88 ? -5.960 -0.856 9.284 1.00 89.00 88 PHE A O 1
ATOM 709 N N . GLY A 1 89 ? -3.784 -0.372 8.973 1.00 89.19 89 GLY A N 1
ATOM 710 C CA . GLY A 1 89 ? -3.441 -0.335 10.392 1.00 89.19 89 GLY A CA 1
ATOM 711 C C . GLY A 1 89 ? -4.214 0.755 11.130 1.00 89.19 89 GLY A C 1
ATOM 712 O O . GLY A 1 89 ? -4.818 0.484 12.163 1.00 89.19 89 GLY A O 1
ATOM 713 N N . GLY A 1 90 ? -4.273 1.961 10.562 1.00 90.19 90 GLY A N 1
ATOM 714 C CA . GLY A 1 90 ? -5.021 3.075 11.132 1.00 90.19 90 GLY A CA 1
ATOM 715 C C . GLY A 1 90 ? -6.532 2.847 11.158 1.00 90.19 90 GLY A C 1
ATOM 716 O O . GLY A 1 90 ? -7.162 3.100 12.182 1.00 90.19 90 GLY A O 1
ATOM 717 N N . VAL A 1 91 ? -7.115 2.301 10.084 1.00 88.62 91 VAL A N 1
ATOM 718 C CA . VAL A 1 91 ? -8.539 1.920 10.052 1.00 88.62 91 VAL A CA 1
ATOM 719 C C . VAL A 1 91 ? -8.836 0.851 11.102 1.00 88.62 91 VAL A C 1
ATOM 721 O O . VAL A 1 91 ? -9.816 0.981 11.830 1.00 88.62 91 VAL A O 1
ATOM 724 N N . GLY A 1 92 ? -7.985 -0.171 11.228 1.00 88.38 92 GLY A N 1
ATOM 725 C CA . GLY A 1 92 ? -8.131 -1.209 12.250 1.00 88.38 92 GLY A CA 1
ATOM 726 C C . GLY A 1 92 ? -8.088 -0.644 13.670 1.00 88.38 92 GLY A C 1
ATOM 727 O O . GLY A 1 92 ? -8.929 -0.995 14.493 1.00 88.38 92 GLY A O 1
ATOM 728 N N . LEU A 1 93 ? -7.167 0.285 13.936 1.00 88.81 93 LEU A N 1
ATOM 729 C CA . LEU A 1 93 ? -7.054 0.992 15.217 1.00 88.81 93 LEU A CA 1
ATOM 730 C C . LEU A 1 93 ? -8.300 1.830 15.525 1.00 88.81 93 LEU A C 1
ATOM 732 O O . LEU A 1 93 ? -8.826 1.784 16.632 1.00 88.81 93 LEU A O 1
ATOM 736 N N . LEU A 1 94 ? -8.802 2.561 14.529 1.00 88.50 94 LEU A N 1
ATOM 737 C CA . LEU A 1 94 ? -9.993 3.396 14.664 1.00 88.50 94 LEU A CA 1
ATOM 738 C C . LEU A 1 94 ? -11.231 2.533 14.960 1.00 88.50 94 LEU A C 1
ATOM 740 O O . LEU A 1 94 ? -12.001 2.838 15.866 1.00 88.50 94 LEU A O 1
ATOM 744 N N . VAL A 1 95 ? -11.377 1.407 14.259 1.00 86.19 95 VAL A N 1
ATOM 745 C CA . VAL A 1 95 ? -12.436 0.421 14.515 1.00 86.19 95 VAL A CA 1
ATOM 746 C C . VAL A 1 95 ? -12.309 -0.179 15.915 1.00 86.19 95 VAL A C 1
ATOM 748 O O . VAL A 1 95 ? -13.311 -0.273 16.620 1.00 86.19 95 VAL A O 1
ATOM 751 N N . ALA A 1 96 ? -11.098 -0.538 16.346 1.00 86.81 96 ALA A N 1
ATOM 752 C CA . ALA A 1 96 ? -10.867 -1.072 17.684 1.00 86.81 96 ALA A CA 1
ATOM 753 C C . ALA A 1 96 ? -11.307 -0.080 18.773 1.00 86.81 96 ALA A C 1
ATOM 755 O O . ALA A 1 96 ? -12.000 -0.474 19.707 1.00 86.81 96 ALA A O 1
ATOM 756 N N . PHE A 1 97 ? -10.999 1.211 18.620 1.00 86.25 97 PHE A N 1
ATOM 757 C CA . PHE A 1 97 ? -11.436 2.241 19.569 1.00 86.25 97 PHE A CA 1
ATOM 758 C C . PHE A 1 97 ? -12.943 2.496 19.567 1.00 86.25 97 PHE A C 1
ATOM 760 O O . PHE A 1 97 ? -13.484 2.887 20.594 1.00 86.25 97 PHE A O 1
ATOM 767 N N . ILE A 1 98 ? -13.630 2.275 18.444 1.00 83.50 98 ILE A N 1
ATOM 768 C CA . ILE A 1 98 ? -15.095 2.373 18.390 1.00 83.50 98 ILE A CA 1
ATOM 769 C C . ILE A 1 98 ? -15.752 1.197 19.124 1.00 83.50 98 ILE A C 1
ATOM 771 O O . ILE A 1 98 ? -16.808 1.368 19.725 1.00 83.50 98 ILE A O 1
ATOM 775 N N . ILE A 1 99 ? -15.150 0.006 19.058 1.00 87.44 99 ILE A N 1
ATOM 776 C CA . ILE A 1 99 ? -15.691 -1.209 19.685 1.00 87.44 99 ILE A CA 1
ATOM 777 C C . ILE A 1 99 ? -15.475 -1.200 21.203 1.00 87.44 99 ILE A C 1
ATOM 779 O O . ILE A 1 99 ? -16.297 -1.733 21.945 1.00 87.44 99 ILE A O 1
ATOM 783 N N . VAL A 1 100 ? -14.378 -0.610 21.679 1.00 89.38 100 VAL A N 1
ATOM 784 C CA . VAL A 1 100 ? -14.085 -0.526 23.111 1.00 89.38 100 VAL A CA 1
ATOM 785 C C . VAL A 1 100 ? -14.931 0.585 23.748 1.00 89.38 100 VAL A C 1
ATOM 787 O O . VAL A 1 100 ? -14.704 1.770 23.514 1.00 89.38 100 VAL A O 1
ATOM 790 N N . GLU A 1 101 ? -15.890 0.209 24.597 1.00 84.38 101 GLU A N 1
ATOM 791 C CA . GLU A 1 101 ? -16.774 1.123 25.349 1.00 84.38 101 GLU A CA 1
ATOM 792 C C . GLU A 1 101 ? -16.076 1.817 26.539 1.00 84.38 101 GLU A C 1
ATOM 794 O O . GLU A 1 101 ? -16.698 2.121 27.556 1.00 84.38 101 GLU A O 1
ATOM 799 N N . ASP A 1 102 ? -14.772 2.069 26.436 1.00 89.56 102 ASP A N 1
ATOM 800 C CA . ASP A 1 102 ? -14.023 2.802 27.453 1.00 89.56 102 ASP A CA 1
ATOM 801 C C . ASP A 1 102 ? -13.947 4.295 27.065 1.00 89.56 102 ASP A C 1
ATOM 803 O O . ASP A 1 102 ? -13.357 4.642 26.031 1.00 89.56 102 ASP A O 1
ATOM 807 N N . PRO A 1 103 ? -14.530 5.211 27.863 1.00 86.62 103 PRO A N 1
ATOM 808 C CA . PRO A 1 103 ? -14.535 6.642 27.566 1.00 86.62 103 PRO A CA 1
ATOM 809 C C . PRO A 1 103 ? -13.133 7.273 27.539 1.00 86.62 103 PRO A C 1
ATOM 811 O O . PRO A 1 103 ? -12.960 8.337 26.938 1.00 86.62 103 PRO A O 1
ATOM 814 N N . GLU A 1 104 ? -12.120 6.657 28.157 1.00 89.19 104 GLU A N 1
ATOM 815 C CA . GLU A 1 104 ? -10.734 7.124 28.040 1.00 89.19 104 GLU A CA 1
ATOM 816 C C . GLU A 1 104 ? -10.120 6.744 26.688 1.00 89.19 104 GLU A C 1
ATOM 818 O O . GLU A 1 104 ? -9.475 7.578 26.047 1.00 89.19 104 GLU A O 1
ATOM 823 N N . MET A 1 105 ? -10.399 5.532 26.198 1.00 81.56 105 MET A N 1
ATOM 824 C CA . MET A 1 105 ? -9.942 5.049 24.887 1.00 81.56 105 MET A CA 1
ATOM 825 C C . MET A 1 105 ? -10.566 5.839 23.732 1.00 81.56 105 MET A C 1
ATOM 827 O O . MET A 1 105 ? -9.897 6.117 22.738 1.00 81.56 105 MET A O 1
ATOM 831 N N . GLN A 1 106 ? -11.816 6.289 23.871 1.00 82.06 106 GLN A N 1
ATOM 832 C CA . GLN A 1 106 ? -12.479 7.109 22.849 1.00 82.06 106 GLN A CA 1
ATOM 833 C C . GLN A 1 106 ? -11.782 8.460 22.618 1.00 82.06 106 GLN A C 1
ATOM 835 O O . GLN A 1 106 ? -11.777 8.975 21.498 1.00 82.06 106 GLN A O 1
ATOM 840 N N . LYS A 1 107 ? -11.116 9.025 23.637 1.00 87.00 107 LYS A N 1
ATOM 841 C CA . LYS A 1 107 ? -10.319 10.257 23.478 1.00 87.00 107 LYS A CA 1
ATOM 842 C C . LYS A 1 107 ? -9.083 10.045 22.597 1.00 87.00 107 LYS A C 1
ATOM 844 O O . LYS A 1 107 ? -8.576 11.012 22.032 1.00 87.00 107 LYS A O 1
ATOM 849 N N . LEU A 1 108 ? -8.635 8.798 22.432 1.00 89.19 108 LEU A N 1
ATOM 850 C CA . LEU A 1 108 ? -7.476 8.412 21.623 1.00 89.19 108 LEU A CA 1
ATOM 851 C C . LEU A 1 108 ? -7.822 8.114 20.155 1.00 89.19 108 LEU A C 1
ATOM 853 O O . LEU A 1 108 ? -6.959 7.664 19.406 1.00 89.19 108 LEU A 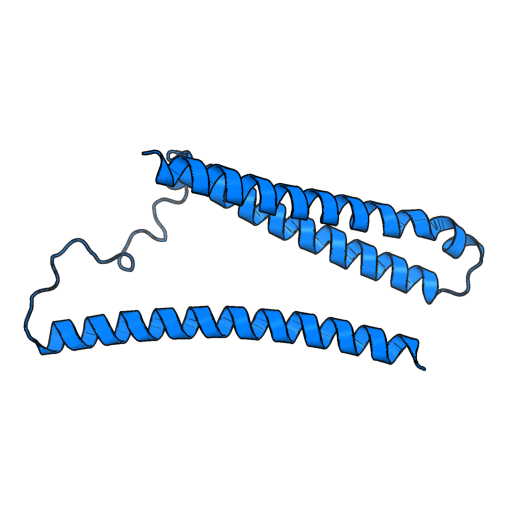O 1
ATOM 857 N N . TRP A 1 109 ? -9.040 8.414 19.694 1.00 84.06 109 TRP A N 1
ATOM 858 C CA . TRP A 1 109 ? -9.451 8.237 18.291 1.00 84.06 109 TRP A CA 1
ATOM 859 C C . TRP A 1 109 ? -8.502 8.899 17.271 1.00 84.06 109 TRP A C 1
ATOM 861 O O . TRP A 1 109 ? -8.295 8.385 16.168 1.00 84.06 109 TRP A O 1
ATOM 871 N N . SER A 1 110 ? -7.862 10.009 17.654 1.00 86.69 110 SER A N 1
ATOM 872 C CA . SER A 1 110 ? -6.853 10.710 16.853 1.00 86.69 110 SER A CA 1
ATOM 873 C C . SER A 1 110 ? -5.630 9.843 16.539 1.00 86.69 110 SER A C 1
ATOM 875 O O . SER A 1 110 ? -5.026 9.999 15.478 1.00 86.69 110 SER A O 1
ATOM 877 N N . LEU A 1 111 ? -5.305 8.882 17.406 1.00 88.06 111 LEU A N 1
ATOM 878 C CA . LEU A 1 111 ? -4.194 7.949 17.236 1.00 88.06 111 LEU A CA 1
ATOM 879 C C . LEU A 1 111 ? -4.430 6.976 16.069 1.00 88.06 111 LEU A C 1
ATOM 881 O O . LEU A 1 111 ? -3.473 6.535 15.442 1.00 88.06 111 LEU A O 1
ATOM 885 N N . GLY A 1 112 ? -5.695 6.692 15.734 1.00 83.88 112 GLY A N 1
ATOM 886 C CA . GLY A 1 112 ? -6.070 5.965 14.517 1.00 83.88 112 GLY A CA 1
ATOM 887 C C . GLY A 1 112 ? -6.111 6.860 13.274 1.00 83.88 112 GLY A C 1
ATOM 888 O O . GLY A 1 112 ? -5.757 6.425 12.182 1.00 83.88 112 GLY A O 1
ATOM 889 N N . LEU A 1 113 ? -6.481 8.135 13.426 1.00 87.62 113 LEU A N 1
ATOM 890 C CA . LEU A 1 113 ? -6.599 9.074 12.305 1.00 87.62 113 LEU A CA 1
ATOM 891 C C . LEU A 1 113 ? -5.238 9.445 11.688 1.00 87.62 113 LEU A C 1
ATOM 893 O O . LEU A 1 113 ? -5.129 9.572 10.468 1.00 87.62 113 LEU A O 1
ATOM 897 N N . ILE A 1 114 ? -4.201 9.601 12.519 1.00 91.12 114 ILE A N 1
ATOM 898 C CA . ILE A 1 114 ? -2.838 9.949 12.083 1.00 91.12 114 ILE A CA 1
ATOM 899 C C .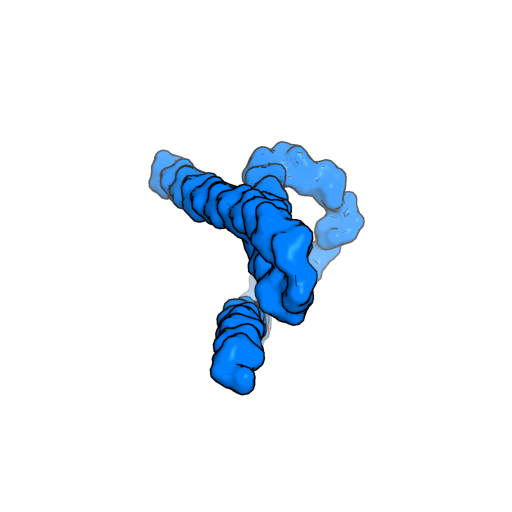 ILE A 1 114 ? -2.303 8.956 11.033 1.00 91.12 114 ILE A C 1
ATOM 901 O O . ILE A 1 114 ? -2.022 9.395 9.918 1.00 91.12 114 ILE A O 1
ATOM 905 N N . PRO A 1 115 ? -2.207 7.638 11.305 1.00 90.81 115 PRO A N 1
ATOM 906 C CA . PRO A 1 115 ? -1.698 6.679 10.326 1.00 90.81 115 PRO A CA 1
ATOM 907 C C . PRO A 1 115 ? -2.572 6.589 9.068 1.00 90.81 115 PRO A C 1
ATOM 909 O O . PRO A 1 115 ? -2.032 6.411 7.977 1.00 90.81 115 PRO A O 1
ATOM 912 N N . ILE A 1 116 ? -3.891 6.8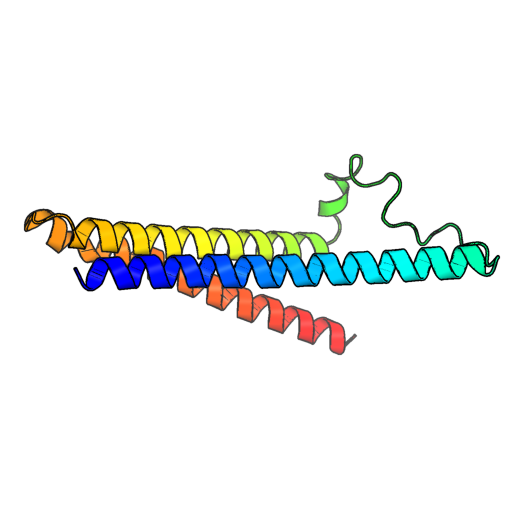05 9.162 1.00 90.06 116 ILE A N 1
ATOM 913 C CA . ILE A 1 116 ? -4.761 6.885 7.974 1.00 90.06 116 ILE A CA 1
ATOM 914 C C . ILE A 1 116 ? -4.343 8.056 7.081 1.00 90.06 116 ILE A C 1
ATOM 916 O O . ILE A 1 116 ? -4.140 7.873 5.880 1.00 90.06 116 ILE A O 1
ATOM 920 N N . MET A 1 117 ? -4.181 9.250 7.658 1.00 91.69 117 MET A N 1
ATOM 921 C CA . MET A 1 117 ? -3.776 10.446 6.914 1.00 91.69 117 MET A CA 1
ATOM 922 C C . MET A 1 117 ? -2.367 10.302 6.337 1.00 91.69 117 MET A C 1
ATOM 924 O O . MET A 1 117 ? -2.139 10.638 5.174 1.00 91.69 117 MET A O 1
ATOM 928 N N . THR A 1 118 ? -1.432 9.741 7.107 1.00 91.75 118 THR A N 1
ATOM 929 C CA . THR A 1 118 ? -0.077 9.436 6.634 1.00 91.75 118 THR A CA 1
ATOM 930 C C . THR A 1 118 ? -0.107 8.459 5.461 1.00 91.75 118 THR A C 1
ATOM 932 O O . THR A 1 118 ? 0.518 8.713 4.431 1.00 91.75 118 THR A O 1
ATOM 935 N N . GLY A 1 119 ? -0.877 7.375 5.571 1.00 89.88 119 GLY A N 1
ATOM 936 C CA . GLY A 1 119 ? -1.031 6.396 4.503 1.00 89.88 119 GLY A CA 1
ATOM 937 C C . GLY A 1 119 ? -1.664 6.994 3.242 1.00 89.88 119 GLY A C 1
ATOM 938 O O . GLY A 1 119 ? -1.195 6.727 2.138 1.00 89.88 119 GLY A O 1
ATOM 939 N N . PHE A 1 120 ? -2.658 7.875 3.387 1.00 89.12 120 PHE A N 1
ATOM 940 C CA . PHE A 1 120 ? -3.262 8.588 2.258 1.00 89.12 120 PHE A CA 1
ATOM 941 C C . PHE A 1 120 ? -2.270 9.546 1.578 1.00 89.12 120 PHE A C 1
ATOM 943 O O . PHE A 1 120 ? -2.212 9.612 0.350 1.00 89.12 120 PHE A O 1
ATOM 950 N N . GLY A 1 121 ? -1.434 10.238 2.359 1.00 90.25 121 GLY A N 1
ATOM 951 C CA . GLY A 1 121 ? -0.353 11.080 1.843 1.00 90.25 121 GLY A CA 1
ATOM 952 C C . GLY A 1 121 ? 0.688 10.289 1.044 1.00 90.25 121 GLY A C 1
ATOM 953 O O . GLY A 1 121 ? 1.051 10.689 -0.062 1.00 90.25 121 GLY A O 1
ATOM 954 N N . LEU A 1 122 ? 1.113 9.127 1.552 1.00 89.31 122 LEU A N 1
ATOM 955 C CA . LEU A 1 122 ? 2.002 8.204 0.833 1.00 89.31 122 LEU A CA 1
ATOM 956 C C . LEU A 1 122 ? 1.360 7.668 -0.453 1.00 89.31 122 LEU A C 1
ATOM 958 O O . LEU A 1 122 ? 2.027 7.555 -1.480 1.00 89.31 122 LEU A O 1
ATOM 962 N N . PHE A 1 123 ? 0.058 7.385 -0.424 1.00 87.44 123 PHE A N 1
ATOM 963 C CA . PHE A 1 123 ? -0.679 6.943 -1.604 1.00 87.44 123 PHE A CA 1
ATOM 964 C C . PHE A 1 123 ? -0.734 8.032 -2.687 1.00 87.44 123 PHE A C 1
ATOM 966 O O . PHE A 1 123 ? -0.458 7.771 -3.858 1.00 87.44 123 PHE A O 1
ATOM 973 N N . LEU A 1 124 ? -1.012 9.279 -2.295 1.00 88.00 124 LEU A N 1
ATOM 974 C CA . LEU A 1 124 ? -0.935 10.447 -3.177 1.00 88.00 124 LEU A CA 1
ATOM 975 C C . LEU A 1 124 ? 0.467 10.625 -3.764 1.00 88.00 124 LEU A C 1
ATOM 977 O O . LEU A 1 124 ? 0.607 10.813 -4.973 1.00 88.00 124 LEU A O 1
ATOM 981 N N . PHE A 1 125 ? 1.500 10.519 -2.928 1.00 88.12 125 PHE A N 1
ATOM 982 C CA . PHE A 1 125 ? 2.893 10.575 -3.361 1.00 88.12 125 PHE A CA 1
ATOM 983 C C . PHE A 1 125 ? 3.214 9.490 -4.402 1.00 88.12 125 PHE A C 1
ATOM 985 O O . PHE A 1 125 ? 3.853 9.765 -5.421 1.00 88.12 125 PHE A O 1
ATOM 992 N N . TRP A 1 126 ? 2.719 8.269 -4.204 1.00 87.50 126 TRP A N 1
ATOM 993 C CA . TRP A 1 126 ? 2.878 7.184 -5.167 1.00 87.50 126 TRP A CA 1
ATOM 994 C C . TRP A 1 126 ? 2.209 7.499 -6.520 1.00 87.50 126 TRP A C 1
ATOM 996 O O . TRP A 1 126 ? 2.832 7.349 -7.574 1.00 87.50 126 TRP A O 1
ATOM 1006 N N . ILE A 1 127 ? 0.982 8.033 -6.520 1.00 85.75 127 ILE A N 1
ATOM 1007 C CA . ILE A 1 127 ? 0.288 8.447 -7.757 1.00 85.75 127 ILE A CA 1
ATOM 1008 C C . ILE A 1 127 ? 1.050 9.569 -8.478 1.00 85.75 127 ILE A C 1
ATOM 1010 O O . ILE A 1 127 ? 1.169 9.568 -9.705 1.00 85.75 127 ILE A O 1
ATOM 1014 N N . LEU A 1 128 ? 1.550 10.554 -7.735 1.00 86.50 128 LEU A N 1
ATOM 1015 C CA . LEU A 1 128 ? 2.300 11.675 -8.302 1.00 86.50 128 LEU A CA 1
ATOM 1016 C C . LEU A 1 128 ? 3.630 11.212 -8.899 1.00 86.50 128 LEU A C 1
ATOM 1018 O O . LEU A 1 128 ? 3.934 11.542 -10.047 1.00 86.50 128 LEU A O 1
ATOM 1022 N N . SER A 1 129 ? 4.391 10.405 -8.161 1.00 83.06 129 SER A N 1
ATOM 1023 C CA . SER A 1 129 ? 5.691 9.909 -8.620 1.00 83.06 129 SER A CA 1
ATOM 1024 C C . SER A 1 129 ? 5.566 9.027 -9.867 1.00 83.06 129 SER A C 1
ATOM 1026 O O . SER A 1 129 ? 6.346 9.178 -10.805 1.00 83.06 129 SER A O 1
ATOM 1028 N N . THR A 1 130 ? 4.543 8.172 -9.950 1.00 79.94 130 THR A N 1
ATOM 1029 C CA . THR A 1 130 ? 4.295 7.341 -11.142 1.00 79.94 130 THR A CA 1
ATOM 1030 C C . THR A 1 130 ? 3.930 8.176 -12.375 1.00 79.94 130 THR A C 1
ATOM 1032 O O . THR A 1 130 ? 4.412 7.894 -13.475 1.00 79.94 130 THR A O 1
ATOM 1035 N N . LYS A 1 131 ? 3.137 9.246 -12.217 1.00 81.62 131 LYS A N 1
ATOM 1036 C CA . LYS A 1 131 ? 2.801 10.163 -13.324 1.00 81.62 131 LYS A CA 1
ATOM 1037 C C . LYS A 1 131 ? 4.015 10.926 -13.853 1.00 81.62 131 LYS A C 1
ATOM 1039 O O . LYS A 1 131 ? 4.154 11.061 -15.068 1.00 81.62 131 LYS A O 1
ATOM 1044 N N . ILE A 1 132 ? 4.882 11.410 -12.963 1.00 79.19 132 ILE A N 1
ATOM 1045 C CA . ILE A 1 132 ? 6.078 12.182 -13.337 1.00 79.19 132 ILE A CA 1
ATOM 1046 C C . ILE A 1 132 ? 7.035 11.323 -14.172 1.00 79.19 132 ILE A C 1
ATOM 1048 O O . ILE A 1 132 ? 7.487 11.763 -15.228 1.00 79.19 132 ILE A O 1
ATOM 1052 N N . LEU A 1 133 ? 7.274 10.076 -13.763 1.00 72.69 133 LEU A N 1
ATOM 1053 C CA . LEU A 1 133 ? 8.144 9.161 -14.510 1.00 72.69 133 LEU A CA 1
ATOM 1054 C C . LEU A 1 133 ? 7.579 8.805 -15.884 1.00 72.69 133 LEU A C 1
ATOM 1056 O O . LEU A 1 133 ? 8.321 8.735 -16.862 1.00 72.69 133 LEU A O 1
ATOM 1060 N N . LYS A 1 134 ? 6.257 8.615 -15.982 1.00 72.94 134 LYS A N 1
ATOM 1061 C CA . LYS A 1 134 ? 5.613 8.326 -17.267 1.00 72.94 134 LYS A CA 1
ATOM 1062 C C . LYS A 1 134 ? 5.787 9.481 -18.255 1.00 72.94 134 LYS A C 1
ATOM 1064 O O . LYS A 1 134 ? 5.997 9.218 -19.433 1.00 72.94 134 LYS A O 1
ATOM 1069 N N . LYS A 1 135 ? 5.744 10.728 -17.767 1.00 76.94 135 LYS A N 1
ATOM 1070 C CA . LYS A 1 135 ? 5.979 11.927 -18.581 1.00 76.94 135 LYS A CA 1
ATOM 1071 C C . LYS A 1 135 ? 7.418 11.994 -19.106 1.00 76.94 135 LYS A C 1
ATOM 1073 O O . LYS A 1 135 ? 7.611 12.289 -20.276 1.00 76.94 135 LYS A O 1
ATOM 1078 N N . GLN A 1 136 ? 8.417 11.654 -18.289 1.00 71.38 136 GLN A N 1
ATOM 1079 C CA . GLN A 1 136 ? 9.816 11.664 -18.741 1.00 71.38 136 GLN A CA 1
ATOM 1080 C C . GLN A 1 136 ? 10.136 10.585 -19.784 1.00 71.38 136 GLN A C 1
ATOM 1082 O O . GLN A 1 136 ? 11.015 10.785 -20.611 1.00 71.38 136 GLN A O 1
ATOM 1087 N N . ARG A 1 137 ? 9.410 9.460 -19.789 1.00 64.44 137 ARG A N 1
ATOM 1088 C CA . ARG A 1 137 ? 9.575 8.414 -20.810 1.00 64.44 137 ARG A CA 1
ATOM 1089 C C . ARG A 1 137 ? 8.972 8.789 -22.172 1.00 64.44 137 ARG A C 1
ATOM 1091 O O . ARG A 1 137 ? 9.387 8.217 -23.164 1.00 64.44 137 ARG A O 1
ATOM 1098 N N . THR A 1 138 ? 7.984 9.683 -22.231 1.00 69.31 138 THR A N 1
ATOM 1099 C CA . THR A 1 138 ? 7.364 10.109 -23.503 1.00 69.31 138 THR A CA 1
ATOM 1100 C C . THR A 1 138 ? 8.088 11.260 -24.196 1.00 69.31 138 THR A C 1
ATOM 1102 O O . THR A 1 138 ? 7.843 11.477 -25.377 1.00 69.31 138 THR A O 1
ATOM 1105 N N . ASP A 1 139 ? 8.943 11.986 -23.471 1.00 66.06 139 ASP A N 1
ATOM 1106 C CA . ASP A 1 139 ? 9.705 13.126 -24.001 1.00 66.06 139 ASP A CA 1
ATOM 1107 C C . ASP A 1 139 ? 11.118 12.726 -24.500 1.00 66.06 139 ASP A C 1
ATOM 1109 O O . ASP A 1 139 ? 11.803 13.559 -25.092 1.00 66.06 139 ASP A O 1
ATOM 1113 N N . ASN A 1 140 ? 11.533 11.468 -24.287 1.00 52.66 140 ASN A N 1
ATOM 1114 C CA . ASN A 1 140 ? 12.758 10.850 -24.825 1.00 52.66 140 ASN A CA 1
ATOM 1115 C C . ASN A 1 140 ? 12.419 9.861 -25.943 1.00 52.66 140 ASN A C 1
ATOM 1117 O O . ASN A 1 140 ? 13.218 9.778 -26.900 1.00 52.66 140 ASN A O 1
#

Foldseek 3Di:
DVVVVVVVVVVVVVVVVVVVVVVVVVVVVVVVVVVVVVCVVVVDDDPPPPDPPPDDPPPPPPVLVVDPVSVLVVVLVVLLVQLVCLQVVLVVLLVVLVPDPDPVSVVCSVVSVVSNVVSVVSVVVSVVSVVVVVVVVVVD

pLDDT: mean 73.91, std 14.14, range [40.5, 91.75]

Secondary structure (DSSP, 8-state):
-HHHHHHHHHHHHHHHHHHHHHHHHHHHHHHHHHHHHHHHHTT-PPPTT--TTSS-TTT-TTGGGS-HHHHHHHHHHHHHHHH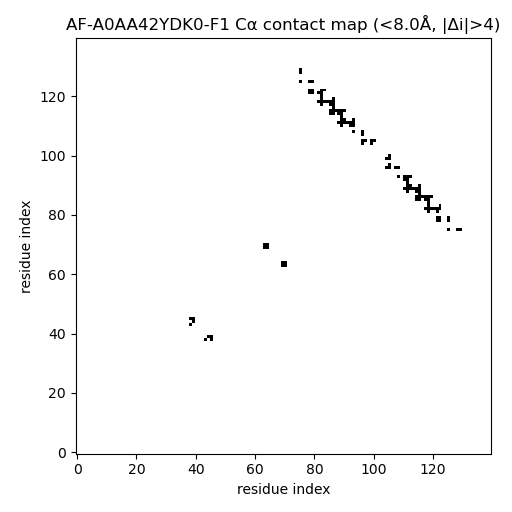HHHHHHHHHHHHHHHH---HHHHTTHHHHHHHHHHHHHHHHHHHHHHHHHHHHHH--

Solvent-accessible surface area (backbone atoms only — not comparable to full-atom values): 7887 Å² total; per-residue (Å²): 120,72,68,62,55,52,52,54,50,52,52,51,51,53,53,50,53,52,51,51,57,53,50,53,55,51,53,55,52,51,51,57,52,50,54,52,52,58,40,53,77,67,70,51,78,74,68,93,82,79,63,95,83,71,90,62,92,82,80,39,82,75,59,52,68,75,41,72,70,49,50,52,52,52,52,43,52,50,38,45,52,49,12,50,51,27,28,55,50,12,51,53,45,38,52,50,38,69,70,46,90,43,78,72,52,50,73,48,46,61,71,13,49,50,36,29,54,52,10,50,51,33,42,50,49,41,57,52,55,56,52,55,55,55,53,59,64,74,78,106

Mean predicted aligned error: 15.63 Å

Sequence (140 aa):
MTSELLLFSLIALAVGAWLVVRQQNFRLRQMRHRERLATLEKGLQLEPGNDPEGDEEMSNVADQWKDPATYVNWFQLTALGLACLMTFGGVGLLVAFIIVEDPEMQKLWSLGLIPIMTGFGLFLFWILSTKILKKQRTDN